Protein AF-V7CVN9-F1 (afdb_monomer_lite)

Structure (mmCIF, N/CA/C/O backbone):
data_AF-V7CVN9-F1
#
_entry.id   AF-V7CVN9-F1
#
loop_
_atom_site.group_PDB
_atom_site.id
_atom_site.type_symbol
_atom_site.label_atom_id
_atom_site.label_alt_id
_atom_site.label_comp_id
_atom_site.label_asym_id
_atom_site.label_entity_id
_atom_site.label_seq_id
_atom_site.pdbx_PDB_ins_code
_atom_site.Cartn_x
_atom_site.Cartn_y
_atom_site.Cartn_z
_atom_site.occupancy
_atom_site.B_iso_or_equiv
_atom_site.auth_seq_id
_atom_site.auth_comp_id
_atom_site.auth_asym_id
_atom_site.auth_atom_id
_atom_site.pdbx_PDB_model_num
ATOM 1 N N . MET A 1 1 ? 21.285 6.290 -15.065 1.00 70.69 1 MET A N 1
ATOM 2 C CA . MET A 1 1 ? 20.110 5.419 -15.294 1.00 70.69 1 MET A CA 1
ATOM 3 C C . MET A 1 1 ? 20.454 4.011 -15.797 1.00 70.69 1 MET A C 1
ATOM 5 O O . MET A 1 1 ? 19.855 3.049 -15.342 1.00 70.69 1 MET A O 1
ATOM 9 N N . TYR A 1 2 ? 21.451 3.846 -16.672 1.00 84.06 2 TYR A N 1
ATOM 10 C CA . TYR A 1 2 ? 21.743 2.582 -17.376 1.00 84.06 2 TYR A CA 1
ATOM 11 C C . TYR A 1 2 ? 22.048 1.335 -16.524 1.00 84.06 2 TYR A C 1
ATOM 13 O O . TYR A 1 2 ? 22.013 0.225 -17.045 1.00 84.06 2 TYR A O 1
ATOM 21 N N . ARG A 1 3 ? 22.354 1.473 -15.224 1.00 93.12 3 ARG A N 1
ATOM 22 C CA . ARG A 1 3 ? 22.574 0.311 -14.343 1.00 93.12 3 ARG A CA 1
ATOM 23 C C . ARG A 1 3 ? 21.305 -0.530 -14.192 1.00 93.12 3 ARG A C 1
ATOM 25 O O . ARG A 1 3 ? 21.409 -1.747 -14.225 1.00 93.12 3 ARG A O 1
ATOM 32 N N . THR A 1 4 ? 20.144 0.113 -14.065 1.00 91.50 4 THR A N 1
ATOM 33 C CA . THR A 1 4 ? 18.847 -0.566 -13.938 1.00 91.50 4 THR A CA 1
ATOM 34 C C . THR A 1 4 ? 18.527 -1.384 -15.181 1.00 91.50 4 THR A C 1
ATOM 36 O O . THR A 1 4 ? 18.141 -2.538 -15.053 1.00 91.50 4 THR A O 1
ATOM 39 N N . LEU A 1 5 ? 18.773 -0.817 -16.367 1.00 90.56 5 LEU A N 1
ATOM 40 C CA . LEU A 1 5 ? 18.570 -1.510 -17.641 1.00 90.56 5 LEU A CA 1
ATOM 41 C C . LEU A 1 5 ? 19.474 -2.753 -17.745 1.00 90.56 5 LEU A C 1
ATOM 43 O O . LEU A 1 5 ? 18.995 -3.866 -17.899 1.00 90.56 5 LEU A O 1
ATOM 47 N N . ARG A 1 6 ? 20.770 -2.611 -17.443 1.00 94.69 6 ARG A N 1
ATOM 48 C CA . ARG A 1 6 ? 21.683 -3.770 -17.405 1.00 94.69 6 ARG A CA 1
ATOM 49 C C . ARG A 1 6 ? 21.320 -4.825 -16.356 1.00 94.69 6 ARG A C 1
ATOM 51 O O . ARG A 1 6 ? 21.760 -5.969 -16.447 1.00 94.69 6 ARG A O 1
ATOM 58 N N . TRP A 1 7 ? 20.626 -4.443 -15.288 1.00 95.38 7 TRP A N 1
ATOM 59 C CA . TRP A 1 7 ? 20.172 -5.391 -14.273 1.00 95.38 7 TRP A CA 1
ATOM 60 C C . TRP A 1 7 ? 18.932 -6.148 -14.725 1.00 95.38 7 TRP A C 1
ATOM 62 O O . TRP A 1 7 ? 18.891 -7.355 -14.505 1.00 95.38 7 TRP A O 1
ATOM 72 N N . ILE A 1 8 ? 17.975 -5.491 -15.388 1.00 91.56 8 ILE A N 1
ATOM 73 C CA . ILE A 1 8 ? 16.803 -6.199 -15.908 1.00 91.56 8 ILE A CA 1
ATOM 74 C C . ILE A 1 8 ? 17.205 -7.218 -16.978 1.00 91.56 8 ILE A C 1
ATOM 76 O O . ILE A 1 8 ? 16.712 -8.339 -16.920 1.00 91.56 8 ILE A O 1
ATOM 80 N N . ASP A 1 9 ? 18.188 -6.912 -17.832 1.00 92.19 9 ASP A N 1
ATOM 81 C CA . ASP A 1 9 ? 18.759 -7.875 -18.788 1.00 92.19 9 ASP A CA 1
ATOM 82 C C . ASP A 1 9 ? 19.230 -9.156 -18.092 1.00 92.19 9 ASP A C 1
ATOM 84 O O . ASP A 1 9 ? 18.892 -10.278 -18.473 1.00 92.19 9 ASP A O 1
ATOM 88 N N . ARG A 1 10 ? 19.988 -8.986 -17.004 1.00 95.56 10 ARG A N 1
ATOM 89 C CA . ARG A 1 10 ? 20.506 -10.100 -16.204 1.00 95.56 10 ARG A CA 1
ATOM 90 C C . ARG A 1 10 ? 19.390 -10.861 -15.496 1.00 95.56 10 ARG A C 1
ATOM 92 O O . ARG A 1 10 ? 19.490 -12.077 -15.366 1.00 95.56 10 ARG A O 1
ATOM 99 N N . CYS A 1 11 ? 18.352 -10.170 -15.033 1.00 94.06 11 CYS A N 1
ATOM 100 C CA . CYS A 1 11 ? 17.189 -10.797 -14.412 1.00 94.06 11 CYS A CA 1
ATOM 101 C C . CYS A 1 11 ? 16.385 -11.620 -15.423 1.00 94.06 11 CYS A C 1
ATOM 103 O O . CYS A 1 11 ? 16.024 -12.747 -15.102 1.00 94.06 11 CYS A O 1
ATOM 105 N N . ILE A 1 12 ? 16.157 -11.102 -16.635 1.00 91.06 12 ILE A N 1
ATOM 106 C CA . ILE A 1 12 ? 15.474 -11.823 -17.718 1.00 91.06 12 ILE A CA 1
ATOM 107 C C . ILE A 1 12 ? 16.269 -13.077 -18.086 1.00 91.06 12 ILE A C 1
ATOM 109 O O . ILE A 1 12 ? 15.711 -14.168 -18.092 1.00 91.06 12 ILE A O 1
ATOM 113 N N . ALA A 1 13 ? 17.581 -12.949 -18.301 1.00 9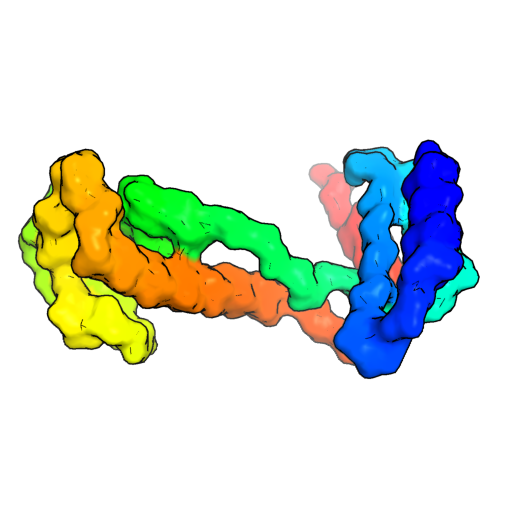4.00 13 ALA A N 1
ATOM 114 C CA . ALA A 1 13 ? 18.440 -14.087 -18.628 1.00 94.00 13 ALA A CA 1
ATOM 115 C C . ALA A 1 13 ? 18.492 -15.148 -17.509 1.00 94.00 13 ALA A C 1
ATOM 117 O O . ALA A 1 13 ? 18.630 -16.340 -17.780 1.00 94.00 13 ALA A O 1
ATOM 118 N N . ALA A 1 14 ? 18.390 -14.728 -16.244 1.00 96.06 14 ALA A N 1
ATOM 119 C CA . ALA A 1 14 ? 18.380 -15.631 -15.095 1.00 96.06 14 ALA A CA 1
ATOM 120 C C . ALA A 1 14 ? 17.001 -16.257 -14.812 1.00 96.06 14 ALA A C 1
ATOM 122 O O . ALA A 1 14 ? 16.927 -17.250 -14.083 1.00 96.06 14 ALA A O 1
ATOM 123 N N . HIS A 1 15 ? 15.915 -15.694 -15.348 1.00 93.44 15 HIS A N 1
ATOM 124 C CA . HIS A 1 15 ? 14.556 -16.153 -15.079 1.00 93.44 15 HIS A CA 1
ATOM 125 C C . HIS A 1 15 ? 14.221 -17.407 -15.892 1.00 93.44 15 HIS A C 1
ATOM 127 O O . HIS A 1 15 ? 14.032 -17.355 -17.102 1.00 93.44 15 HIS A O 1
ATOM 133 N N . LYS A 1 16 ? 14.131 -18.557 -15.214 1.00 94.31 16 LYS A N 1
ATOM 134 C CA . LYS A 1 16 ? 13.920 -19.871 -15.852 1.00 94.31 16 LYS A CA 1
ATOM 135 C C . LYS A 1 16 ? 12.473 -20.372 -15.819 1.00 94.31 16 LYS A C 1
ATOM 137 O O . LYS A 1 16 ? 12.210 -21.453 -16.333 1.00 94.31 16 LYS A O 1
ATOM 142 N N . ARG A 1 17 ? 11.545 -19.641 -15.187 1.00 92.06 17 ARG A N 1
ATOM 143 C CA . ARG A 1 17 ? 10.148 -20.085 -14.980 1.00 92.06 17 ARG A CA 1
ATOM 144 C C . ARG A 1 17 ? 9.118 -19.033 -15.414 1.00 92.06 17 ARG A C 1
ATOM 146 O O . ARG A 1 17 ? 8.328 -18.584 -14.584 1.00 92.06 17 ARG A O 1
ATOM 153 N N . PRO A 1 18 ? 9.118 -18.612 -16.690 1.00 83.62 18 PRO A N 1
ATOM 154 C CA . PRO A 1 18 ? 8.216 -17.565 -17.176 1.00 83.62 18 PRO A CA 1
ATOM 155 C C . PRO A 1 18 ? 6.734 -17.965 -17.155 1.00 83.62 18 PRO A C 1
ATOM 157 O O . PRO A 1 18 ? 5.881 -17.088 -17.147 1.00 83.62 18 PRO A O 1
ATOM 160 N N . HIS A 1 19 ? 6.420 -19.264 -17.122 1.00 86.44 19 HIS A N 1
ATOM 161 C CA . HIS A 1 19 ? 5.040 -19.756 -17.047 1.00 86.44 19 HIS A CA 1
ATOM 162 C C . HIS A 1 19 ? 4.483 -19.816 -15.616 1.00 86.44 19 HIS A C 1
ATOM 164 O O . HIS A 1 19 ? 3.268 -19.837 -15.449 1.00 86.44 19 HIS A O 1
ATOM 170 N N . ASP A 1 20 ? 5.353 -19.799 -14.598 1.00 91.50 20 ASP A N 1
ATOM 171 C CA . ASP A 1 20 ? 4.950 -19.890 -13.186 1.00 91.50 20 ASP A CA 1
ATOM 172 C C . ASP A 1 20 ? 5.112 -18.561 -12.432 1.00 91.50 20 ASP A C 1
ATOM 174 O O . ASP A 1 20 ? 4.497 -18.361 -11.385 1.00 91.50 20 ASP A O 1
ATOM 178 N N . GLN A 1 21 ? 6.001 -17.673 -12.897 1.00 85.25 21 GLN A N 1
ATOM 179 C CA . GLN A 1 21 ? 6.336 -16.429 -12.201 1.00 85.25 21 GLN A CA 1
ATOM 180 C C . GLN A 1 21 ? 6.475 -15.261 -13.180 1.00 85.25 21 GLN A C 1
ATOM 182 O O . GLN A 1 21 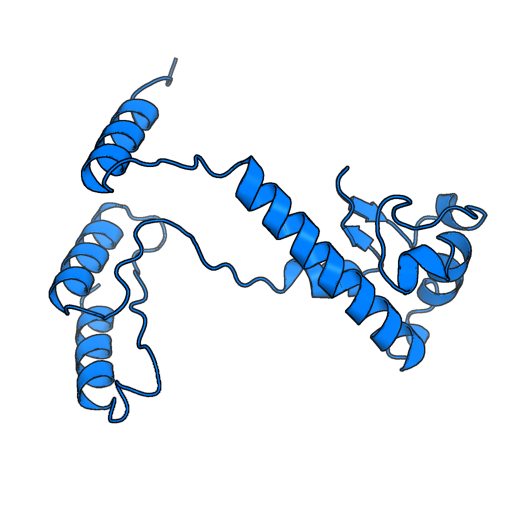? 7.230 -15.336 -14.154 1.00 85.25 21 GLN A O 1
ATOM 187 N N . ASN A 1 22 ? 5.824 -14.146 -12.851 1.00 83.88 22 ASN A N 1
ATOM 188 C CA . ASN A 1 22 ? 5.919 -12.902 -13.611 1.00 83.88 22 ASN A CA 1
ATOM 189 C C . ASN A 1 22 ? 7.124 -12.072 -13.154 1.00 83.88 22 ASN A C 1
ATOM 191 O O . ASN A 1 22 ? 7.473 -12.045 -11.970 1.00 83.88 22 ASN A O 1
ATOM 195 N N . LEU A 1 23 ? 7.753 -11.377 -14.103 1.00 83.25 23 LEU A N 1
ATOM 196 C CA . LEU A 1 23 ? 8.854 -10.453 -13.848 1.00 83.25 23 LEU A CA 1
ATOM 197 C C . LEU A 1 23 ? 8.388 -9.018 -14.106 1.00 83.25 23 LEU A C 1
ATOM 199 O O . LEU A 1 23 ? 7.933 -8.701 -15.204 1.00 83.25 23 LEU A O 1
ATOM 203 N N . PHE A 1 24 ? 8.552 -8.155 -13.105 1.00 84.44 24 PHE A N 1
ATOM 204 C CA . PHE A 1 24 ? 8.160 -6.748 -13.162 1.00 84.44 24 PHE A CA 1
ATOM 205 C C . PHE A 1 24 ? 9.386 -5.840 -13.273 1.00 84.44 24 PHE A C 1
ATOM 207 O O . PHE A 1 24 ? 10.358 -5.984 -12.528 1.00 84.44 24 PHE A O 1
ATOM 214 N N . GLY A 1 25 ? 9.328 -4.878 -14.194 1.00 85.50 25 GLY A N 1
ATOM 215 C CA . GLY A 1 25 ? 10.343 -3.837 -14.334 1.00 85.50 25 GLY A CA 1
ATOM 216 C C . GLY A 1 25 ? 10.110 -2.702 -13.337 1.00 85.50 25 GLY A C 1
ATOM 217 O O . GLY A 1 25 ? 8.981 -2.260 -13.148 1.00 85.50 25 GLY A O 1
ATOM 218 N N . ILE A 1 26 ? 11.178 -2.191 -12.720 1.00 88.00 26 ILE A N 1
ATOM 219 C CA . ILE A 1 26 ? 11.090 -1.076 -11.765 1.00 88.00 26 ILE A CA 1
ATOM 220 C C . ILE A 1 26 ? 11.653 0.186 -12.413 1.00 88.00 26 ILE A C 1
ATOM 222 O O . ILE A 1 26 ? 12.870 0.333 -12.555 1.00 88.00 26 ILE A O 1
ATOM 226 N N . VAL A 1 27 ? 10.767 1.117 -12.772 1.00 88.75 27 VAL A N 1
ATOM 227 C CA . VAL A 1 27 ? 11.157 2.427 -13.308 1.00 88.75 27 VAL A CA 1
ATOM 228 C C . VAL A 1 27 ? 11.882 3.231 -12.226 1.00 88.75 27 VAL A C 1
ATOM 230 O O . VAL A 1 27 ? 11.353 3.478 -11.144 1.00 88.75 27 VAL A O 1
ATOM 233 N N . GLN A 1 28 ? 13.106 3.657 -12.530 1.00 90.88 28 GLN A N 1
ATOM 234 C CA . GLN A 1 28 ? 13.939 4.513 -11.685 1.00 90.88 28 GLN A CA 1
ATOM 235 C C . GLN A 1 28 ? 13.919 5.962 -12.196 1.00 90.88 28 GLN A C 1
ATOM 237 O O . GLN A 1 28 ? 13.343 6.250 -13.241 1.00 90.88 28 GLN A O 1
ATOM 242 N N . GLY A 1 29 ? 14.553 6.887 -11.467 1.00 89.19 29 GLY A N 1
ATOM 243 C CA . GLY A 1 29 ? 14.634 8.311 -11.847 1.00 89.19 29 GLY A CA 1
ATOM 244 C C . GLY A 1 29 ? 14.252 9.288 -10.746 1.00 89.19 29 GLY A C 1
ATOM 245 O O . GLY A 1 29 ? 14.449 10.485 -10.903 1.00 89.19 29 GLY A O 1
ATOM 246 N N . GLY A 1 30 ? 13.761 8.794 -9.605 1.00 89.88 30 GLY A N 1
ATOM 247 C CA . GLY A 1 30 ? 13.430 9.649 -8.466 1.00 89.88 30 GLY A CA 1
ATOM 248 C C . GLY A 1 30 ? 12.380 10.692 -8.847 1.00 89.88 30 GLY A C 1
ATOM 249 O O . GLY A 1 30 ? 11.289 10.321 -9.285 1.00 89.88 30 GLY A O 1
ATOM 250 N N . LEU A 1 31 ? 12.719 11.970 -8.677 1.00 87.88 31 LEU A N 1
ATOM 251 C CA . LEU A 1 31 ? 11.875 13.117 -9.030 1.00 87.88 31 LEU A CA 1
ATOM 252 C C . LEU A 1 31 ? 12.237 13.747 -10.386 1.00 87.88 31 LEU A C 1
ATOM 254 O O . LEU A 1 31 ? 11.576 14.691 -10.801 1.00 87.88 31 LEU A O 1
ATOM 258 N N . ASP A 1 32 ? 13.264 13.245 -11.076 1.00 88.50 32 ASP A N 1
ATOM 259 C CA . ASP A 1 32 ? 13.706 13.786 -12.362 1.00 88.50 32 ASP A CA 1
ATOM 260 C C . ASP A 1 32 ? 12.883 13.167 -13.513 1.00 88.50 32 ASP A C 1
ATOM 262 O O . ASP A 1 32 ? 12.961 11.951 -13.751 1.00 88.50 32 ASP A O 1
ATOM 266 N N . PRO A 1 33 ? 12.084 13.973 -14.239 1.00 84.25 33 PRO A N 1
ATOM 267 C CA . PRO A 1 33 ? 11.204 13.471 -15.289 1.00 84.25 33 PRO A CA 1
ATOM 268 C C . PRO A 1 33 ? 11.964 12.961 -16.519 1.00 84.25 33 PRO A C 1
ATOM 270 O O . PRO A 1 33 ? 11.517 11.998 -17.142 1.00 84.25 33 PRO A O 1
ATOM 273 N N . ILE A 1 34 ? 13.119 13.545 -16.853 1.00 90.06 34 ILE A N 1
ATOM 274 C CA . ILE A 1 34 ? 13.934 13.130 -18.005 1.00 90.06 34 ILE A CA 1
ATOM 275 C C . ILE A 1 34 ? 14.524 11.753 -17.721 1.00 90.06 34 ILE A C 1
ATOM 277 O O . ILE A 1 34 ? 14.450 10.836 -18.541 1.00 90.06 34 ILE A O 1
ATOM 281 N N . LEU A 1 35 ? 15.068 11.578 -16.517 1.00 88.56 35 LEU A N 1
ATOM 282 C CA . LEU A 1 35 ? 15.617 10.299 -16.088 1.00 88.56 35 LEU A CA 1
ATOM 283 C C . LEU A 1 35 ? 14.545 9.204 -16.017 1.00 88.56 35 LEU A C 1
ATOM 285 O O . LEU A 1 35 ? 14.826 8.067 -16.411 1.00 88.56 35 LEU A O 1
ATOM 289 N N . ARG A 1 36 ? 13.326 9.530 -15.566 1.00 85.81 36 ARG A N 1
ATOM 290 C CA . ARG A 1 36 ? 12.193 8.593 -15.593 1.00 85.81 36 ARG A CA 1
ATOM 291 C C . ARG A 1 36 ? 11.796 8.193 -17.007 1.00 85.81 36 ARG A C 1
ATOM 293 O O . ARG A 1 36 ? 11.595 7.005 -17.236 1.00 85.81 36 ARG A O 1
ATOM 300 N N . ASP A 1 37 ? 11.717 9.141 -17.939 1.00 86.19 37 ASP A N 1
ATOM 301 C CA . ASP A 1 37 ? 11.362 8.869 -19.337 1.00 86.19 37 ASP A CA 1
ATOM 302 C C . ASP A 1 37 ? 12.385 7.936 -20.006 1.00 86.19 37 ASP A C 1
ATOM 304 O O . ASP A 1 37 ? 12.008 6.932 -20.608 1.00 86.19 37 ASP A O 1
ATOM 308 N N . ILE A 1 38 ? 13.684 8.184 -19.795 1.00 88.75 38 ILE A N 1
ATOM 309 C CA . ILE A 1 38 ? 14.763 7.306 -20.280 1.00 88.75 38 ILE A CA 1
ATOM 310 C C . ILE A 1 38 ? 14.619 5.890 -19.704 1.00 88.75 38 ILE A C 1
ATOM 312 O O . ILE A 1 38 ? 14.738 4.904 -20.431 1.00 88.75 38 ILE A O 1
ATOM 316 N N . CYS A 1 39 ? 14.362 5.767 -18.397 1.00 88.81 39 CYS A N 1
ATOM 317 C CA . CYS A 1 39 ? 14.213 4.461 -17.756 1.00 88.81 39 CYS A CA 1
ATOM 318 C C . CYS A 1 39 ? 12.962 3.714 -18.228 1.00 88.81 39 CYS A C 1
ATOM 320 O O . CYS A 1 39 ? 13.021 2.507 -18.448 1.00 88.81 39 CYS A O 1
ATOM 322 N N . ALA A 1 40 ? 11.837 4.419 -18.353 1.00 86.56 40 ALA A N 1
ATOM 323 C CA . ALA A 1 40 ? 10.569 3.846 -18.776 1.00 86.56 40 ALA A CA 1
ATOM 324 C C . ALA A 1 40 ? 10.648 3.346 -20.222 1.00 86.56 40 ALA A C 1
ATOM 326 O O . ALA A 1 40 ? 10.309 2.194 -20.473 1.00 86.56 40 ALA A O 1
ATOM 327 N N . LYS A 1 41 ? 11.171 4.163 -21.146 1.00 85.56 41 LYS A N 1
ATOM 328 C CA . LYS A 1 41 ? 11.392 3.765 -22.546 1.00 85.56 41 LYS A CA 1
ATOM 329 C C . LYS A 1 41 ? 12.294 2.541 -22.644 1.00 85.56 41 LYS A C 1
ATOM 331 O O . LYS A 1 41 ? 11.897 1.556 -23.256 1.00 85.56 41 LYS A O 1
ATOM 336 N N . GLY A 1 42 ? 13.431 2.560 -21.943 1.00 87.50 42 GLY A N 1
ATOM 337 C CA . GLY A 1 42 ? 14.337 1.416 -21.906 1.00 87.50 42 GLY A CA 1
ATOM 338 C C . GLY A 1 42 ? 13.649 0.144 -21.405 1.00 87.50 42 GLY A C 1
ATOM 339 O O . GLY A 1 42 ? 13.765 -0.894 -22.035 1.00 87.50 42 GLY A O 1
ATOM 340 N N . LEU A 1 43 ? 12.867 0.202 -20.322 1.00 84.88 43 LEU A N 1
ATOM 341 C CA . LEU A 1 43 ? 12.148 -0.975 -19.810 1.00 84.88 43 LEU A CA 1
ATOM 342 C C . LEU A 1 43 ? 11.047 -1.476 -20.757 1.00 84.88 43 LEU A C 1
ATOM 344 O O . LEU A 1 43 ? 10.838 -2.684 -20.856 1.00 84.88 43 LEU A O 1
ATOM 348 N N . VAL A 1 44 ? 10.359 -0.578 -21.470 1.00 82.44 44 VAL A N 1
ATOM 349 C CA . VAL A 1 44 ? 9.319 -0.951 -22.443 1.00 82.44 44 VAL A CA 1
ATOM 350 C C . VAL A 1 44 ? 9.898 -1.802 -23.575 1.00 82.44 44 VAL A C 1
ATOM 352 O O . VAL A 1 44 ? 9.243 -2.756 -23.998 1.00 82.44 44 VAL A O 1
ATOM 355 N N . GLU A 1 45 ? 11.128 -1.527 -24.011 1.00 83.56 45 GLU A N 1
ATOM 356 C CA . GLU A 1 45 ? 11.820 -2.291 -25.062 1.00 83.56 45 GLU A CA 1
ATOM 357 C C . GLU A 1 45 ? 12.052 -3.770 -24.688 1.00 83.56 45 GLU A C 1
ATOM 359 O O . GLU A 1 45 ? 12.170 -4.610 -25.574 1.00 83.56 45 GLU A O 1
ATOM 364 N N . HIS A 1 46 ? 12.028 -4.128 -23.396 1.00 79.31 46 HIS A N 1
ATOM 365 C CA . HIS A 1 46 ? 12.318 -5.489 -22.916 1.00 79.31 46 HIS A CA 1
ATOM 366 C C . HIS A 1 46 ? 11.095 -6.432 -22.928 1.00 79.31 46 HIS A C 1
ATOM 368 O O . HIS A 1 46 ? 11.183 -7.544 -22.412 1.00 79.31 46 HIS A O 1
ATOM 374 N N . ASN A 1 47 ? 9.955 -6.008 -23.499 1.00 68.38 47 ASN A N 1
ATOM 375 C CA . ASN A 1 47 ? 8.745 -6.828 -23.711 1.00 68.38 47 ASN A CA 1
ATOM 376 C C . ASN A 1 47 ? 8.302 -7.664 -22.484 1.00 68.38 47 ASN A C 1
ATOM 378 O O . ASN A 1 47 ? 7.900 -8.819 -22.622 1.00 68.38 47 ASN A O 1
ATOM 382 N N . LEU A 1 48 ? 8.367 -7.092 -21.277 1.00 67.50 48 LEU A N 1
ATOM 383 C CA . LEU A 1 48 ? 7.910 -7.780 -20.066 1.00 67.50 48 LEU A CA 1
ATOM 384 C C . LEU A 1 48 ? 6.395 -8.104 -20.141 1.00 67.50 48 LEU A C 1
ATOM 386 O O . LEU A 1 48 ? 5.650 -7.307 -20.721 1.00 67.50 48 LEU A O 1
ATOM 390 N N . PRO A 1 49 ? 5.935 -9.236 -19.557 1.00 55.06 49 PRO A N 1
ATOM 391 C CA . PRO A 1 49 ? 4.563 -9.745 -19.712 1.00 55.06 49 PRO A CA 1
ATOM 392 C C . PRO A 1 49 ? 3.471 -8.766 -19.265 1.00 55.06 49 PRO A C 1
ATOM 394 O O . PRO A 1 49 ? 2.377 -8.758 -19.823 1.00 55.06 49 PRO A O 1
ATOM 397 N N . GLU A 1 50 ? 3.771 -7.928 -18.273 1.00 52.38 50 GLU A N 1
ATOM 398 C CA . GLU A 1 50 ? 2.842 -6.944 -17.729 1.00 52.38 50 GLU A CA 1
ATOM 399 C C . GLU A 1 50 ? 3.341 -5.533 -18.048 1.00 52.38 50 GLU A C 1
ATOM 401 O O . GLU A 1 50 ? 4.288 -5.017 -17.452 1.00 52.38 50 GLU A O 1
ATOM 406 N N . ARG A 1 51 ? 2.693 -4.901 -19.031 1.00 51.09 51 ARG A N 1
ATOM 407 C CA . ARG A 1 51 ? 2.851 -3.480 -19.356 1.00 51.09 51 ARG A CA 1
ATOM 408 C C . ARG A 1 51 ? 1.710 -2.694 -18.716 1.00 51.09 51 ARG A C 1
ATOM 410 O O . ARG A 1 51 ? 0.795 -2.256 -19.407 1.00 51.09 51 ARG A O 1
ATOM 417 N N . ALA A 1 52 ? 1.750 -2.526 -17.400 1.00 42.47 52 ALA A N 1
ATOM 418 C CA . ALA A 1 52 ? 0.844 -1.610 -16.719 1.00 42.47 52 ALA A CA 1
ATOM 419 C C . ALA A 1 52 ? 1.428 -0.190 -16.779 1.00 42.47 52 ALA A C 1
ATOM 421 O O . ALA A 1 52 ? 2.500 0.087 -16.239 1.00 42.47 52 ALA A O 1
ATOM 422 N N . LEU A 1 53 ? 0.745 0.718 -17.476 1.00 46.97 53 LEU A N 1
ATOM 423 C CA . LEU A 1 53 ? 0.928 2.150 -17.266 1.00 46.97 53 LEU A CA 1
ATOM 424 C C . LEU A 1 53 ? -0.192 2.613 -16.328 1.00 46.97 53 LEU A C 1
ATOM 426 O O . LEU A 1 53 ? -1.365 2.366 -16.593 1.00 46.97 53 LEU A O 1
ATOM 430 N N . GLY A 1 54 ? 0.187 3.268 -15.232 1.00 55.16 54 GLY A N 1
ATOM 431 C CA . GLY A 1 54 ? -0.696 3.518 -14.089 1.00 55.16 54 GLY A CA 1
ATOM 432 C C . GLY A 1 54 ? -0.279 2.677 -12.880 1.00 55.16 54 GLY A C 1
ATOM 433 O O . GLY A 1 54 ? 0.400 1.667 -13.028 1.00 55.16 54 GLY A O 1
ATOM 434 N N . ALA A 1 55 ? -0.623 3.130 -11.675 1.00 59.03 55 ALA A N 1
ATOM 435 C CA . ALA A 1 55 ? -0.438 2.335 -10.466 1.00 59.03 55 ALA A CA 1
ATOM 436 C C . ALA A 1 55 ? -1.714 1.516 -10.230 1.00 59.03 55 ALA A C 1
ATOM 438 O O . ALA A 1 55 ? -2.764 2.063 -9.906 1.00 59.03 55 ALA A O 1
ATOM 439 N N . ASP A 1 56 ? -1.634 0.213 -10.443 1.00 66.12 56 ASP A N 1
ATOM 440 C CA . ASP A 1 56 ? -2.706 -0.769 -10.259 1.00 66.12 56 ASP A CA 1
ATOM 441 C C . ASP A 1 56 ? -2.488 -1.610 -8.991 1.00 66.12 56 ASP A C 1
ATOM 443 O O . ASP A 1 56 ? -3.436 -1.986 -8.290 1.00 66.12 56 ASP A O 1
ATOM 447 N N . MET A 1 57 ? -1.221 -1.834 -8.654 1.00 69.50 57 MET A N 1
ATOM 448 C CA . MET A 1 57 ? -0.759 -2.501 -7.448 1.00 69.50 57 MET A CA 1
ATOM 449 C C . MET A 1 57 ? -0.118 -1.506 -6.478 1.00 69.50 57 MET A C 1
ATOM 451 O O . MET A 1 57 ? 0.638 -0.616 -6.863 1.00 69.50 57 MET A O 1
ATOM 455 N N . TYR A 1 58 ? -0.404 -1.684 -5.187 1.00 74.75 58 TYR A N 1
ATOM 456 C CA . TYR A 1 58 ? 0.125 -0.843 -4.116 1.00 74.75 58 TYR A CA 1
ATOM 457 C C . TYR A 1 58 ? 0.558 -1.709 -2.944 1.00 74.75 58 TYR A C 1
ATOM 459 O O . TYR A 1 58 ? -0.226 -2.514 -2.445 1.00 74.75 58 TYR A O 1
ATOM 467 N N . ASP A 1 59 ? 1.759 -1.490 -2.431 1.00 80.00 59 ASP A N 1
ATOM 468 C CA . ASP A 1 59 ? 2.216 -2.057 -1.174 1.00 80.00 59 ASP A CA 1
ATOM 469 C C . ASP A 1 59 ? 2.513 -0.935 -0.175 1.00 80.00 59 ASP A C 1
ATOM 471 O O . ASP A 1 59 ? 3.095 0.101 -0.488 1.00 80.00 59 ASP A O 1
ATOM 475 N N . CYS A 1 60 ? 2.044 -1.093 1.062 1.00 79.69 60 CYS A N 1
ATOM 476 C CA . CYS A 1 60 ? 2.386 -0.153 2.116 1.00 79.69 60 CYS A CA 1
ATOM 477 C C . CYS A 1 60 ? 2.240 -0.797 3.489 1.00 79.69 60 CYS A C 1
ATOM 479 O O . CYS A 1 60 ? 1.228 -1.425 3.802 1.00 79.69 60 CYS A O 1
ATOM 481 N N . VAL A 1 61 ? 3.216 -0.550 4.362 1.00 83.88 61 VAL A N 1
ATOM 482 C CA . VAL A 1 61 ? 3.133 -0.911 5.786 1.00 83.88 61 VAL A CA 1
ATOM 483 C C . VAL A 1 61 ? 2.281 0.074 6.592 1.00 83.88 61 VAL A C 1
ATOM 485 O O . VAL A 1 61 ? 2.127 -0.093 7.799 1.00 83.88 61 VAL A O 1
ATOM 488 N N . TYR A 1 62 ? 1.735 1.124 5.971 1.00 83.81 62 TYR A N 1
ATOM 489 C CA . TYR A 1 62 ? 0.988 2.166 6.675 1.00 83.81 62 TYR A CA 1
ATOM 490 C C . TYR A 1 62 ? -0.183 1.604 7.499 1.00 83.81 62 TYR A C 1
ATOM 492 O O . TYR A 1 62 ? -0.212 1.872 8.701 1.00 83.81 62 TYR A O 1
ATOM 500 N N . PRO A 1 63 ? -1.073 0.748 6.961 1.00 80.69 63 PRO A N 1
ATOM 501 C CA . PRO A 1 63 ? -2.168 0.184 7.749 1.00 80.69 63 PRO A CA 1
ATOM 502 C C . PRO A 1 63 ? -1.702 -0.643 8.963 1.00 80.69 63 PRO A C 1
ATOM 504 O O . PRO A 1 63 ? -2.244 -0.493 10.062 1.00 80.69 63 PRO A O 1
ATOM 507 N N . THR A 1 64 ? -0.661 -1.474 8.815 1.00 80.62 64 THR A N 1
ATOM 508 C CA . THR A 1 64 ? -0.118 -2.274 9.933 1.00 80.62 64 THR A CA 1
ATOM 509 C C . THR A 1 64 ? 0.552 -1.404 10.985 1.00 80.62 64 THR A C 1
ATOM 511 O O . THR A 1 64 ? 0.333 -1.591 12.185 1.00 80.62 64 THR A O 1
ATOM 514 N N . ARG A 1 65 ? 1.366 -0.442 10.547 1.00 83.38 65 ARG A N 1
ATOM 515 C CA . ARG A 1 65 ? 2.097 0.477 11.416 1.00 83.38 65 ARG A CA 1
ATOM 516 C C . ARG A 1 65 ? 1.132 1.347 12.213 1.00 83.38 65 ARG A C 1
ATOM 518 O O . ARG A 1 65 ? 1.234 1.397 13.434 1.00 83.38 65 ARG A O 1
ATOM 525 N N . THR A 1 66 ? 0.169 1.975 11.548 1.00 84.00 66 THR A N 1
ATOM 526 C CA . THR A 1 66 ? -0.834 2.850 12.171 1.00 84.00 66 THR A CA 1
ATOM 527 C C . THR A 1 66 ? -1.659 2.096 13.218 1.00 84.00 66 THR A C 1
ATOM 529 O O . THR A 1 66 ? -1.811 2.568 14.348 1.00 84.00 66 THR A O 1
ATOM 532 N N . THR A 1 67 ? -2.050 0.853 12.917 1.00 83.31 67 THR A N 1
ATOM 533 C CA . THR A 1 67 ? -2.754 -0.016 13.871 1.00 83.31 67 THR A CA 1
ATOM 534 C C . THR A 1 67 ? -1.899 -0.337 15.107 1.00 83.31 67 THR A C 1
ATOM 536 O O . THR A 1 67 ? -2.405 -0.297 16.228 1.00 83.31 67 THR A O 1
ATOM 539 N N . ARG A 1 68 ? -0.583 -0.575 14.956 1.00 82.12 68 ARG A N 1
ATOM 540 C CA . ARG A 1 68 ? 0.354 -0.780 16.091 1.00 82.12 68 ARG A CA 1
ATOM 541 C C . ARG A 1 68 ? 0.448 0.417 17.022 1.00 82.12 68 ARG A C 1
ATOM 543 O O . ARG A 1 68 ? 0.602 0.246 18.231 1.00 82.12 68 ARG A O 1
ATOM 550 N N . PHE A 1 69 ? 0.305 1.621 16.485 1.00 84.38 69 PHE A N 1
ATOM 551 C CA . PHE A 1 69 ? 0.282 2.830 17.299 1.00 84.38 69 PHE A CA 1
ATOM 552 C C . PHE A 1 69 ? -1.078 3.099 17.955 1.00 84.38 69 PHE A C 1
ATOM 554 O O . PHE A 1 69 ? -1.166 3.996 18.791 1.00 84.38 69 PHE A O 1
ATOM 561 N N . GLY A 1 70 ? -2.090 2.263 17.704 1.00 85.69 70 GLY A N 1
ATOM 562 C CA . GLY A 1 70 ? -3.425 2.391 18.286 1.00 85.69 70 GLY A CA 1
ATOM 563 C C . GLY A 1 70 ? -4.308 3.362 17.518 1.00 85.69 70 GLY A C 1
ATOM 564 O O . GLY A 1 70 ? -5.042 4.141 18.117 1.00 85.69 70 GLY A O 1
ATOM 565 N N . THR A 1 71 ? -4.189 3.362 16.194 1.00 87.88 71 THR A N 1
ATOM 566 C CA . THR A 1 71 ? -5.042 4.142 15.297 1.00 87.88 71 THR A CA 1
ATOM 567 C C . THR A 1 71 ? -5.680 3.204 14.279 1.00 87.88 71 THR A C 1
ATOM 569 O O . THR A 1 71 ? -4.981 2.408 13.655 1.00 87.88 71 THR A O 1
ATOM 572 N N . ALA A 1 72 ? -6.999 3.280 14.128 1.00 87.88 72 ALA A N 1
ATOM 573 C CA . ALA A 1 72 ? -7.738 2.555 13.103 1.00 87.88 72 ALA A CA 1
ATOM 574 C C . ALA A 1 72 ? -7.979 3.452 11.884 1.00 87.88 72 ALA A C 1
ATOM 576 O O . ALA A 1 72 ? -8.156 4.662 12.021 1.00 87.88 72 ALA A O 1
ATOM 577 N N . LEU A 1 73 ? -7.980 2.841 10.701 1.00 86.38 73 LEU A N 1
ATOM 578 C CA . LEU A 1 73 ? -8.405 3.489 9.464 1.00 86.38 73 LEU A CA 1
ATOM 579 C C . LEU A 1 73 ? -9.901 3.231 9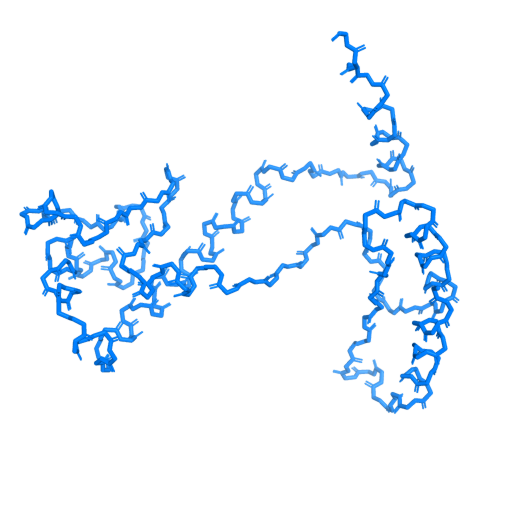.291 1.00 86.38 73 LEU A C 1
ATOM 581 O O . LEU A 1 73 ? -10.318 2.071 9.294 1.00 86.38 73 LEU A O 1
ATOM 585 N N . ILE A 1 74 ? -10.672 4.302 9.166 1.00 84.50 74 ILE A N 1
ATOM 586 C CA . ILE A 1 74 ? -12.119 4.289 8.925 1.00 84.50 74 ILE A CA 1
ATOM 587 C C . ILE A 1 74 ? -12.411 5.079 7.641 1.00 84.50 74 ILE A C 1
ATOM 589 O O . ILE A 1 74 ? -11.550 5.854 7.213 1.00 84.50 74 ILE A O 1
ATOM 593 N N . PRO A 1 75 ? -13.570 4.894 6.990 1.00 79.00 75 PRO A N 1
ATOM 594 C CA . PRO A 1 75 ? -13.913 5.645 5.780 1.00 79.00 75 PRO A CA 1
ATOM 595 C C . PRO A 1 75 ? -13.800 7.168 5.950 1.00 79.00 75 PRO A C 1
ATOM 597 O O . PRO A 1 75 ? -13.347 7.850 5.037 1.00 79.00 75 PRO A O 1
ATOM 600 N N . GLU A 1 76 ? -14.117 7.688 7.137 1.00 80.12 76 GLU A N 1
ATOM 601 C CA . GLU A 1 76 ? -14.076 9.116 7.478 1.00 80.12 76 GLU A CA 1
ATOM 602 C C . GLU A 1 76 ? -12.654 9.633 7.780 1.00 80.12 76 GLU A C 1
ATOM 604 O O . GLU A 1 76 ? -12.460 10.824 8.017 1.00 80.12 76 GLU A O 1
ATOM 609 N N . GLY A 1 77 ? -11.644 8.754 7.801 1.00 84.19 77 GLY A N 1
ATOM 610 C CA . GLY A 1 77 ? -10.248 9.103 8.051 1.00 84.19 77 GLY A CA 1
ATOM 611 C C . GLY A 1 77 ? -9.575 8.211 9.095 1.00 84.19 77 GLY A C 1
ATOM 612 O O . GLY A 1 77 ? -9.456 6.995 8.934 1.00 84.19 77 GLY A O 1
ATOM 613 N N . VAL A 1 78 ? -9.052 8.821 10.162 1.00 88.31 78 VAL A N 1
ATOM 614 C CA . VAL A 1 78 ? -8.257 8.122 11.184 1.00 88.31 78 VAL A CA 1
ATOM 615 C C . VAL A 1 78 ? -8.897 8.221 12.565 1.00 88.31 78 VAL A C 1
ATOM 617 O O . VAL A 1 78 ? -9.142 9.311 13.077 1.00 88.31 78 VAL A O 1
ATOM 620 N N . LEU A 1 79 ? -9.105 7.075 13.213 1.00 89.81 79 LEU A N 1
ATOM 621 C CA . LEU A 1 79 ? -9.656 6.986 14.563 1.00 89.81 79 LEU A CA 1
ATOM 622 C C . LEU A 1 79 ? -8.557 6.641 15.570 1.00 89.81 79 LEU A C 1
ATOM 624 O O . LEU A 1 79 ? -7.989 5.547 15.546 1.00 89.81 79 LEU A O 1
ATOM 628 N N . LYS A 1 80 ? -8.260 7.565 16.487 1.00 91.88 80 LYS A N 1
ATOM 629 C CA . LYS A 1 80 ? -7.241 7.383 17.533 1.00 91.88 80 LYS A CA 1
ATOM 630 C C . LYS A 1 80 ? -7.816 6.597 18.716 1.00 91.88 80 LYS A C 1
ATOM 632 O O . LYS A 1 80 ? -8.340 7.176 19.662 1.00 91.88 80 LYS A O 1
ATOM 637 N N . LEU A 1 81 ? -7.651 5.278 18.696 1.00 89.38 81 LEU A N 1
ATOM 638 C CA . LEU A 1 81 ? -8.214 4.357 19.692 1.00 89.38 81 LEU A CA 1
ATOM 639 C C . LEU A 1 81 ? -7.618 4.511 21.097 1.00 89.38 81 LEU A C 1
ATOM 641 O O . LEU A 1 81 ? -8.241 4.094 22.059 1.00 89.38 81 LEU A O 1
ATOM 645 N N . LYS A 1 82 ? -6.430 5.109 21.238 1.00 87.50 82 LYS A N 1
ATOM 646 C CA . LYS A 1 82 ? -5.816 5.389 22.553 1.00 87.50 82 LYS A CA 1
ATOM 647 C C . LYS A 1 82 ? -6.339 6.656 23.229 1.00 87.50 82 LYS A C 1
ATOM 649 O O . LYS A 1 82 ? -5.960 6.939 24.361 1.00 87.50 82 LYS A O 1
ATOM 654 N N . HIS A 1 83 ? -7.139 7.460 22.534 1.00 90.75 83 HIS A N 1
ATOM 655 C CA . HIS A 1 83 ? -7.606 8.726 23.079 1.00 90.75 83 HIS A CA 1
ATOM 656 C C . HIS A 1 83 ? -8.573 8.492 24.247 1.00 90.75 83 HIS A C 1
ATOM 658 O O . HIS A 1 83 ? -9.414 7.599 24.172 1.00 90.75 83 HIS A O 1
ATOM 664 N N . LYS A 1 84 ? -8.504 9.319 25.300 1.00 90.00 84 LYS A N 1
ATOM 665 C CA . LYS A 1 84 ? -9.377 9.184 26.484 1.00 90.00 84 LYS A CA 1
ATOM 666 C C . LYS A 1 84 ? -10.866 9.251 26.144 1.00 90.00 84 LYS A C 1
ATOM 668 O O . LYS A 1 84 ? -11.656 8.570 26.774 1.00 90.00 84 LYS A O 1
ATOM 673 N N . ALA A 1 85 ? -11.227 10.003 25.103 1.00 90.19 85 ALA A N 1
ATOM 674 C CA . ALA A 1 85 ? -12.603 10.077 24.601 1.00 90.19 85 ALA A CA 1
ATOM 675 C C . ALA A 1 85 ? -13.186 8.711 24.188 1.00 90.19 85 ALA A C 1
ATOM 677 O O . ALA A 1 85 ? -14.396 8.574 24.098 1.00 90.19 85 ALA A O 1
ATOM 678 N N . MET A 1 86 ? -12.337 7.712 23.921 1.00 92.50 86 MET A N 1
ATOM 679 C CA . MET A 1 86 ? -12.767 6.363 23.555 1.00 92.50 86 MET A CA 1
ATOM 680 C C . MET A 1 86 ? -12.988 5.457 24.771 1.00 92.50 86 MET A C 1
ATOM 682 O O . MET A 1 86 ? -13.474 4.353 24.576 1.00 92.50 86 MET A O 1
ATOM 686 N N . ALA A 1 87 ? -12.619 5.873 25.990 1.00 91.00 87 ALA A N 1
ATOM 687 C CA . ALA A 1 87 ? -12.627 5.016 27.181 1.00 91.00 87 ALA A CA 1
ATOM 688 C C . ALA A 1 87 ? -14.025 4.486 27.537 1.00 91.00 87 ALA A C 1
ATOM 690 O O . ALA A 1 87 ? -14.142 3.328 27.926 1.00 91.00 87 ALA A O 1
ATOM 691 N N . ASP A 1 88 ? -15.058 5.301 27.317 1.00 93.12 88 ASP A N 1
ATOM 692 C CA . ASP A 1 88 ? -16.459 4.967 27.603 1.00 93.12 88 ASP A CA 1
ATOM 693 C C . ASP A 1 88 ? -17.289 4.756 26.320 1.00 93.12 88 ASP A C 1
ATOM 695 O O . ASP A 1 88 ? -18.504 4.572 26.372 1.00 93.12 88 ASP A O 1
ATOM 699 N N . ASP A 1 89 ? -16.646 4.770 25.145 1.00 93.38 89 ASP A N 1
ATOM 700 C CA . ASP A 1 89 ? -17.330 4.631 23.859 1.00 93.38 89 ASP A CA 1
ATOM 701 C C . ASP A 1 89 ? -17.663 3.157 23.561 1.00 93.38 89 ASP A C 1
ATOM 703 O O . ASP A 1 89 ? -16.800 2.341 23.208 1.00 93.38 89 ASP A O 1
ATOM 707 N N . THR A 1 90 ? -18.942 2.805 23.695 1.00 94.50 90 THR A N 1
ATOM 708 C CA . THR A 1 90 ? -19.462 1.455 23.440 1.00 94.50 90 THR A CA 1
ATOM 709 C C . THR A 1 90 ? -19.729 1.170 21.961 1.00 94.50 90 THR A C 1
ATOM 711 O O . THR A 1 90 ? -20.063 0.037 21.616 1.00 94.50 90 THR A O 1
ATOM 714 N N . HIS A 1 91 ? -19.532 2.139 21.064 1.00 93.38 91 HIS A N 1
ATOM 715 C CA . HIS A 1 91 ? -19.705 1.922 19.632 1.00 93.38 91 HIS A CA 1
ATOM 716 C C . HIS A 1 91 ? -18.573 1.054 19.056 1.00 93.38 91 HIS A C 1
ATOM 718 O O . HIS A 1 91 ? -17.446 1.044 19.575 1.00 93.38 91 HIS A O 1
ATOM 724 N N . PRO A 1 92 ? -18.831 0.319 17.960 1.00 92.50 92 PRO A N 1
ATOM 725 C CA . PRO A 1 92 ? -17.777 -0.352 17.206 1.00 92.50 92 PRO A CA 1
ATOM 726 C C . PRO A 1 92 ? -16.854 0.669 16.527 1.00 92.50 92 PRO A C 1
ATOM 728 O O . PRO A 1 92 ? -17.187 1.846 16.402 1.00 92.50 92 PRO A O 1
ATOM 731 N N . ILE A 1 93 ? -15.684 0.232 16.043 1.00 90.00 93 ILE A N 1
ATOM 732 C CA . ILE A 1 93 ? -14.772 1.103 15.270 1.00 90.00 93 ILE A CA 1
ATOM 733 C C . ILE A 1 93 ? -15.520 1.743 14.092 1.00 90.00 93 ILE A C 1
ATOM 735 O O . ILE A 1 93 ? -15.528 2.965 13.967 1.00 90.00 93 ILE A O 1
ATOM 739 N N . ASP A 1 94 ? -16.177 0.904 13.294 1.00 88.69 94 ASP A N 1
ATOM 740 C CA . ASP A 1 94 ? -16.989 1.276 12.138 1.00 88.69 94 ASP A CA 1
ATOM 741 C C . ASP A 1 94 ? -18.251 0.390 12.128 1.00 88.69 94 ASP A C 1
ATOM 743 O O . ASP A 1 94 ? -18.108 -0.835 12.009 1.00 88.69 94 ASP A O 1
ATOM 747 N N . PRO A 1 95 ? -19.461 0.969 12.269 1.00 87.75 95 PRO A N 1
ATOM 748 C CA . PRO A 1 95 ? -20.727 0.232 12.258 1.00 87.75 95 PRO A CA 1
ATOM 749 C C . PRO A 1 95 ? -21.026 -0.490 10.939 1.00 87.75 95 PRO A C 1
ATOM 751 O O . PRO A 1 95 ? -21.729 -1.496 10.933 1.00 87.75 95 PRO A O 1
ATOM 754 N N . THR A 1 96 ? -20.496 0.004 9.821 1.00 87.88 96 THR A N 1
ATOM 755 C CA . THR A 1 96 ? -20.724 -0.571 8.487 1.00 87.88 96 THR A CA 1
ATOM 756 C C . THR A 1 96 ? -19.788 -1.746 8.192 1.00 87.88 96 THR A C 1
ATOM 758 O O . THR A 1 96 ? -19.988 -2.504 7.239 1.00 87.88 96 THR A O 1
ATOM 761 N N . CYS A 1 97 ? -18.758 -1.943 9.020 1.00 84.50 97 CYS A N 1
ATOM 762 C CA . CYS A 1 97 ? -17.707 -2.908 8.756 1.00 84.50 97 CYS A CA 1
ATOM 763 C C . CYS A 1 97 ? -18.072 -4.321 9.254 1.00 84.50 97 CYS A C 1
ATOM 765 O O . CYS A 1 97 ? -18.244 -4.545 10.453 1.00 84.50 97 CYS A O 1
ATOM 767 N N . PRO A 1 98 ? -18.068 -5.345 8.378 1.00 84.19 98 PRO A N 1
ATOM 768 C CA . PRO A 1 98 ? -18.462 -6.700 8.757 1.00 84.19 98 PRO A CA 1
ATOM 769 C C . PRO A 1 98 ? -17.337 -7.519 9.418 1.00 84.19 98 PRO A C 1
ATOM 771 O O . PRO A 1 98 ? -17.472 -8.739 9.536 1.00 84.19 98 PRO A O 1
ATOM 774 N N . CYS A 1 99 ? -16.200 -6.916 9.794 1.00 84.50 99 CYS A N 1
ATOM 775 C CA . CYS A 1 99 ? -15.087 -7.685 10.358 1.00 84.50 99 CYS A CA 1
ATOM 776 C C . CYS A 1 99 ? -15.390 -8.186 11.772 1.00 84.50 99 CYS A C 1
ATOM 778 O O . CYS A 1 99 ? -16.168 -7.592 12.516 1.00 84.50 99 CYS A O 1
ATOM 780 N N . MET A 1 100 ? -14.703 -9.260 12.163 1.00 87.12 100 MET A N 1
ATOM 781 C CA . MET A 1 100 ? -14.811 -9.847 13.501 1.00 87.12 100 MET A CA 1
ATOM 782 C C . MET A 1 100 ? -14.580 -8.809 14.612 1.00 87.12 100 MET A C 1
ATOM 784 O O . MET A 1 100 ? -15.208 -8.887 15.661 1.00 87.12 100 MET A O 1
ATOM 788 N N . VAL A 1 101 ? -13.736 -7.801 14.364 1.00 88.69 10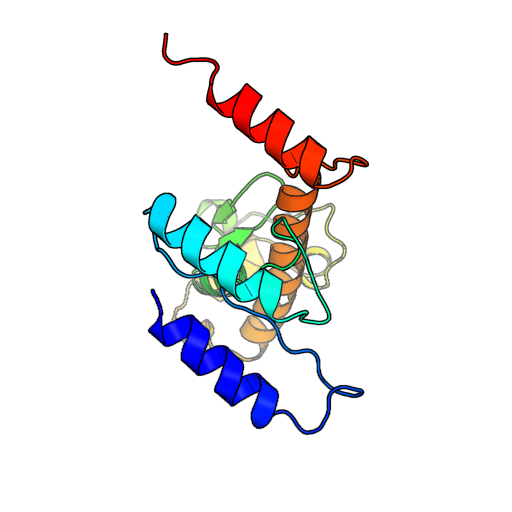1 VAL A N 1
ATOM 789 C CA . VAL A 1 101 ? -13.444 -6.763 15.355 1.00 88.69 101 VAL A CA 1
ATOM 790 C C . VAL A 1 101 ? -14.618 -5.823 15.572 1.00 88.69 101 VAL A C 1
ATOM 792 O O . VAL A 1 101 ? -15.046 -5.660 16.708 1.00 88.69 101 VAL A O 1
ATOM 795 N N . CYS A 1 102 ? -15.158 -5.247 14.496 1.00 89.44 102 CYS A N 1
ATOM 796 C CA . CYS A 1 102 ? -16.290 -4.326 14.581 1.00 89.44 102 CYS A CA 1
ATOM 797 C C . CYS A 1 102 ? -17.571 -5.016 15.060 1.00 89.44 102 CYS A C 1
ATOM 799 O O . CYS A 1 102 ? -18.408 -4.362 15.663 1.00 89.44 102 CYS A O 1
ATOM 801 N N . LYS A 1 103 ? -17.720 -6.328 14.839 1.00 90.19 103 LYS A N 1
ATOM 802 C CA . LYS A 1 103 ? -18.882 -7.083 15.330 1.00 90.19 103 LYS A CA 1
ATOM 803 C C . LYS A 1 103 ? -18.824 -7.408 16.822 1.00 90.19 103 LYS A C 1
ATOM 805 O O . LYS A 1 103 ? -19.868 -7.485 17.455 1.00 90.19 103 LYS A O 1
ATOM 810 N N . ASN A 1 104 ? -17.626 -7.623 17.371 1.00 90.25 104 ASN A N 1
ATOM 811 C CA . ASN A 1 104 ? -17.474 -8.222 18.701 1.00 90.25 104 ASN A CA 1
ATOM 812 C C . ASN A 1 104 ? -16.850 -7.292 19.749 1.00 90.25 104 ASN A C 1
ATOM 814 O O . ASN A 1 104 ? -16.874 -7.626 20.933 1.00 90.25 104 ASN A O 1
ATOM 818 N N . TYR A 1 105 ? -16.249 -6.168 19.348 1.00 91.12 105 TYR A N 1
ATOM 819 C CA . TYR A 1 105 ? -15.513 -5.297 20.262 1.00 91.12 105 TYR A CA 1
ATOM 820 C C . TYR A 1 105 ? -15.889 -3.826 20.102 1.00 91.12 105 TYR A C 1
ATOM 822 O O . TYR A 1 105 ? -16.008 -3.301 18.995 1.00 91.12 105 TYR A O 1
ATOM 830 N N . THR A 1 106 ? -15.994 -3.154 21.245 1.00 92.62 106 THR A N 1
ATOM 831 C CA . THR A 1 106 ? -16.259 -1.719 21.351 1.00 92.62 106 THR A CA 1
ATOM 832 C C . THR A 1 106 ? -14.962 -0.912 21.362 1.00 92.62 106 THR A C 1
ATOM 834 O O . THR A 1 106 ? -13.892 -1.430 21.702 1.00 92.62 106 THR A O 1
ATOM 837 N N . ARG A 1 107 ? -15.031 0.378 21.026 1.00 91.94 107 ARG A N 1
ATOM 838 C CA . ARG A 1 107 ? -13.876 1.291 21.084 1.00 91.94 107 ARG A CA 1
ATOM 839 C C . ARG A 1 107 ? -13.281 1.369 22.493 1.00 91.94 107 ARG A C 1
ATOM 841 O O . ARG A 1 107 ? -12.062 1.255 22.618 1.00 91.94 107 ARG A O 1
ATOM 848 N N . ALA A 1 108 ? -14.120 1.417 23.526 1.00 91.69 108 ALA A N 1
ATOM 849 C CA . ALA A 1 108 ? -13.746 1.328 24.940 1.00 91.69 108 ALA A CA 1
ATOM 850 C C . ALA A 1 108 ? -12.939 0.072 25.269 1.00 91.69 108 ALA A C 1
ATOM 852 O O . ALA A 1 108 ? -11.850 0.139 25.847 1.00 91.69 108 ALA A O 1
ATOM 853 N N . TYR A 1 109 ? -13.428 -1.094 24.836 1.00 90.00 109 TYR A N 1
ATOM 854 C CA . TYR A 1 109 ? -12.723 -2.354 25.047 1.0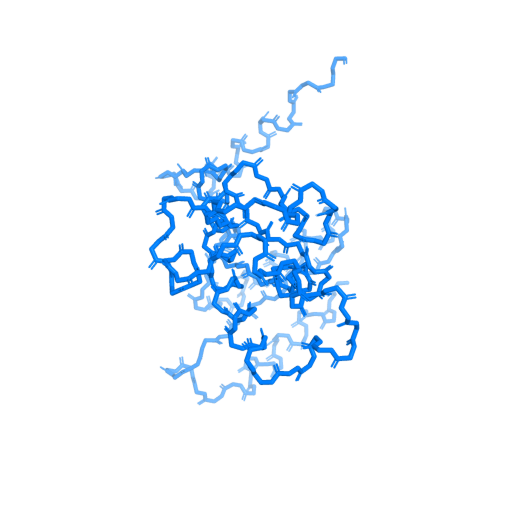0 90.00 109 TYR A CA 1
ATOM 855 C C . TYR A 1 109 ? -11.336 -2.330 24.402 1.00 90.00 109 TYR A C 1
ATOM 857 O O . TYR A 1 109 ? -10.349 -2.773 24.995 1.00 90.00 109 TYR A O 1
ATOM 865 N N . ILE A 1 110 ? -11.247 -1.807 23.180 1.00 88.62 110 ILE A N 1
ATOM 866 C CA . ILE A 1 110 ? -9.995 -1.755 22.430 1.00 88.62 110 ILE A CA 1
ATOM 867 C C . ILE A 1 110 ? -9.023 -0.756 23.068 1.00 88.62 110 ILE A C 1
ATOM 869 O O . ILE A 1 110 ? -7.855 -1.104 23.254 1.00 88.62 110 ILE A O 1
ATOM 873 N N . GLN A 1 111 ? -9.494 0.426 23.475 1.00 89.75 111 GLN A N 1
ATOM 874 C CA . GLN A 1 111 ? -8.707 1.430 24.198 1.00 89.75 111 GLN A CA 1
ATOM 875 C C . GLN A 1 111 ? -8.084 0.816 25.456 1.00 89.75 111 GLN A C 1
ATOM 877 O O . GLN A 1 111 ? -6.858 0.824 25.595 1.00 89.75 111 GLN A O 1
ATOM 882 N N . CYS A 1 112 ? -8.901 0.168 26.294 1.00 87.12 112 CYS A N 1
ATOM 883 C CA . CYS A 1 112 ? -8.465 -0.441 27.551 1.00 87.12 112 CYS A CA 1
ATOM 884 C C . CYS A 1 112 ? -7.360 -1.489 27.328 1.00 87.12 112 CYS A C 1
ATOM 886 O O . CYS A 1 112 ? -6.416 -1.633 28.112 1.00 87.12 112 CYS A O 1
ATOM 888 N N . ARG A 1 113 ? -7.434 -2.232 26.217 1.00 84.56 113 ARG A N 1
ATOM 889 C CA . ARG A 1 113 ? -6.412 -3.223 25.848 1.00 84.56 113 ARG A CA 1
ATOM 890 C C . ARG A 1 113 ? -5.151 -2.603 25.256 1.00 84.56 113 ARG A C 1
ATOM 892 O O . ARG A 1 113 ? -4.079 -3.192 25.404 1.00 84.56 113 ARG A O 1
ATOM 899 N N . MET A 1 114 ? -5.264 -1.443 24.618 1.00 78.44 114 MET A N 1
ATOM 900 C CA . MET A 1 114 ? -4.161 -0.734 23.968 1.00 78.44 114 MET A CA 1
ATOM 901 C C . MET A 1 114 ? -3.399 0.231 24.885 1.00 78.44 114 MET A C 1
ATOM 903 O O . MET A 1 114 ? -2.299 0.648 24.513 1.00 78.44 114 MET A O 1
ATOM 907 N N . ASP A 1 115 ? -3.941 0.564 26.057 1.00 73.25 115 ASP A N 1
ATOM 908 C CA . ASP A 1 115 ? -3.383 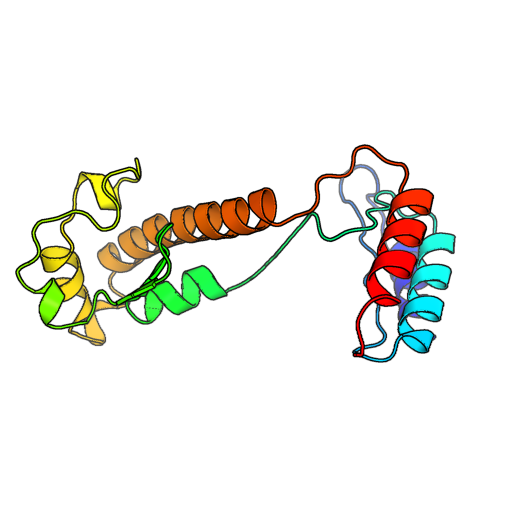1.588 26.952 1.00 73.25 115 ASP A CA 1
ATOM 909 C C . ASP A 1 115 ? -2.021 1.191 27.558 1.00 73.25 115 ASP A C 1
ATOM 911 O O . ASP A 1 115 ? -1.154 2.019 27.827 1.00 73.25 115 ASP A O 1
ATOM 915 N N . SER A 1 116 ? -1.751 -0.114 27.666 1.00 69.19 116 SER A N 1
ATOM 916 C CA . SER A 1 116 ? -0.453 -0.620 28.132 1.00 69.19 116 SER A CA 1
ATOM 917 C C . SER A 1 116 ? 0.445 -1.077 26.974 1.00 69.19 116 SER A C 1
ATOM 919 O O . SER A 1 116 ? 0.102 -2.003 26.233 1.00 69.19 116 SER A O 1
ATOM 921 N N . ARG A 1 117 ? 1.652 -0.496 26.856 1.00 61.38 117 ARG A N 1
ATOM 922 C CA . ARG A 1 117 ? 2.669 -0.911 25.859 1.00 61.38 117 ARG A CA 1
ATOM 923 C C . ARG A 1 117 ? 3.031 -2.398 25.960 1.00 61.38 117 ARG A C 1
ATOM 925 O O . ARG A 1 117 ? 3.268 -3.026 24.933 1.00 61.38 117 ARG A O 1
ATOM 932 N N . ALA A 1 118 ? 3.000 -2.975 27.163 1.00 58.69 118 ALA A N 1
ATOM 933 C CA . ALA A 1 118 ? 3.276 -4.395 27.394 1.00 58.69 118 ALA A CA 1
ATOM 934 C C . ALA A 1 118 ? 2.258 -5.337 26.715 1.00 58.69 118 ALA A C 1
ATOM 936 O O . ALA A 1 118 ? 2.609 -6.449 26.329 1.00 58.69 118 ALA A O 1
ATOM 937 N N . LYS A 1 119 ? 1.007 -4.895 26.505 1.00 65.25 119 LYS A N 1
ATOM 938 C CA . LYS A 1 119 ? -0.054 -5.720 25.895 1.00 65.25 119 LYS A CA 1
ATOM 939 C C . LYS A 1 119 ? -0.094 -5.641 24.366 1.00 65.25 119 LYS A C 1
ATOM 941 O O . LYS A 1 119 ? -0.789 -6.457 23.755 1.00 65.25 119 LYS A O 1
ATOM 946 N N . ILE A 1 120 ? 0.681 -4.741 23.742 1.00 64.56 120 ILE A N 1
ATOM 947 C CA . ILE A 1 120 ? 0.702 -4.562 22.276 1.00 64.56 120 ILE A CA 1
ATOM 948 C C . ILE A 1 120 ? 1.133 -5.840 21.543 1.00 64.56 120 ILE A C 1
ATOM 950 O O . ILE A 1 120 ? 0.590 -6.172 20.493 1.00 64.56 120 ILE A O 1
ATOM 954 N N . ASN A 1 121 ? 2.051 -6.604 22.136 1.00 66.81 121 ASN A N 1
ATOM 955 C CA . ASN A 1 121 ? 2.546 -7.854 21.560 1.00 66.81 121 ASN A CA 1
ATOM 956 C C . ASN A 1 121 ? 1.755 -9.093 22.005 1.00 66.81 121 ASN A C 1
ATOM 958 O O . ASN A 1 121 ? 2.142 -10.213 21.667 1.00 66.81 121 ASN A O 1
ATOM 962 N N . SER A 1 122 ? 0.655 -8.926 22.748 1.00 76.50 122 SER A N 1
ATOM 963 C CA . SER A 1 122 ? -0.149 -10.067 23.190 1.00 76.50 122 SER A CA 1
ATOM 964 C C . SER A 1 122 ? -0.787 -10.789 21.990 1.00 76.50 122 SER A C 1
ATOM 966 O O . SER A 1 122 ? -1.247 -10.127 21.054 1.00 76.50 122 SER A O 1
ATOM 968 N N . PRO A 1 123 ? -0.868 -12.135 21.991 1.00 73.88 123 PRO A N 1
ATOM 969 C CA . PRO A 1 123 ? -1.457 -12.893 20.885 1.00 73.88 123 PRO A CA 1
ATOM 970 C C . PRO A 1 123 ? -2.864 -12.416 20.508 1.00 73.88 123 PRO A C 1
ATOM 972 O O . PRO A 1 123 ? -3.152 -12.217 19.333 1.00 73.88 123 PRO A O 1
ATOM 975 N N . ARG A 1 124 ? -3.704 -12.134 21.514 1.00 75.69 124 ARG A N 1
ATOM 976 C CA . ARG A 1 124 ? -5.072 -11.633 21.319 1.00 75.69 124 ARG A CA 1
ATOM 977 C C . ARG A 1 124 ? -5.104 -10.273 20.623 1.00 75.69 124 ARG A C 1
ATOM 979 O O . ARG A 1 124 ? -5.907 -10.081 19.713 1.00 75.69 124 ARG A O 1
ATOM 986 N N . LEU A 1 125 ? -4.228 -9.342 21.010 1.00 76.75 125 LEU A N 1
ATOM 987 C CA . LEU A 1 125 ? -4.175 -8.039 20.353 1.00 76.75 125 LEU A CA 1
ATOM 988 C C . LEU A 1 125 ? -3.588 -8.149 18.942 1.00 76.75 125 LEU A C 1
ATOM 990 O O . LEU A 1 125 ? -4.061 -7.464 18.047 1.00 76.75 125 LEU A O 1
ATOM 994 N N . ARG A 1 126 ? -2.638 -9.057 18.693 1.00 75.81 126 ARG A N 1
ATOM 995 C CA . ARG A 1 126 ? -2.128 -9.300 17.334 1.00 75.81 126 ARG A CA 1
ATOM 996 C C . ARG A 1 126 ? -3.224 -9.780 16.383 1.00 75.81 126 ARG A C 1
ATOM 998 O O . ARG A 1 126 ? -3.305 -9.267 15.270 1.00 75.81 126 ARG A O 1
ATOM 1005 N N . THR A 1 127 ? -4.089 -10.693 16.823 1.00 79.25 127 THR A N 1
ATOM 1006 C CA . THR A 1 127 ? -5.252 -11.134 16.034 1.00 79.25 127 THR A CA 1
ATOM 1007 C C . THR A 1 127 ? -6.217 -9.977 15.774 1.00 79.25 127 THR A C 1
ATOM 1009 O O . THR A 1 127 ? -6.626 -9.762 14.634 1.00 79.25 127 THR A O 1
ATOM 1012 N N . LEU A 1 128 ? -6.516 -9.180 16.805 1.00 80.12 128 LEU A N 1
ATOM 1013 C CA . LEU A 1 128 ? -7.353 -7.983 16.686 1.00 80.12 128 LEU A CA 1
ATOM 1014 C C . LEU A 1 128 ? -6.777 -6.991 15.661 1.00 80.12 128 LEU A C 1
ATOM 1016 O O . LEU A 1 128 ? -7.468 -6.535 14.756 1.00 80.12 128 LEU A O 1
ATOM 1020 N N . MET A 1 129 ? -5.483 -6.695 15.764 1.00 77.88 129 MET A N 1
ATOM 1021 C CA . MET A 1 129 ? -4.785 -5.748 14.899 1.00 77.88 129 MET A CA 1
ATOM 1022 C C . MET A 1 129 ? -4.642 -6.260 13.466 1.00 77.88 129 MET A C 1
ATOM 1024 O O . MET A 1 129 ? -4.697 -5.464 12.536 1.00 77.88 129 MET A O 1
ATOM 1028 N N . SER A 1 130 ? -4.485 -7.570 13.270 1.00 79.38 130 SER A N 1
ATOM 1029 C CA . SER A 1 130 ? -4.482 -8.190 11.941 1.00 79.38 130 SER A CA 1
ATOM 1030 C C . SER A 1 130 ? -5.837 -8.019 11.246 1.00 79.38 130 SER A C 1
ATOM 1032 O O . SER A 1 130 ? -5.891 -7.625 10.081 1.00 79.38 130 SER A O 1
ATOM 1034 N N . ALA A 1 131 ? -6.935 -8.207 11.980 1.00 79.38 131 ALA A N 1
ATOM 1035 C CA . ALA A 1 131 ? -8.277 -8.012 11.445 1.00 79.38 131 ALA A CA 1
ATOM 1036 C C . ALA A 1 131 ? -8.607 -6.526 11.180 1.00 79.38 131 ALA A C 1
ATOM 1038 O O . ALA A 1 131 ? -9.221 -6.213 10.159 1.00 79.38 131 ALA A O 1
ATOM 1039 N N . ILE A 1 132 ? -8.148 -5.601 12.037 1.00 76.38 132 ILE A N 1
ATOM 1040 C CA . ILE A 1 132 ? -8.223 -4.149 11.771 1.00 76.38 132 ILE A CA 1
ATOM 1041 C C . ILE A 1 132 ? -7.390 -3.793 10.532 1.00 76.38 132 ILE A C 1
ATOM 1043 O O . ILE A 1 132 ? -7.850 -3.045 9.673 1.00 76.38 132 ILE A O 1
ATOM 1047 N N . HIS A 1 133 ? -6.192 -4.369 10.394 1.00 75.56 133 HIS A N 1
ATOM 1048 C CA . HIS A 1 133 ? -5.310 -4.145 9.252 1.00 75.56 133 HIS A CA 1
ATOM 1049 C C . HIS A 1 133 ? -5.972 -4.547 7.931 1.00 75.56 133 HIS A C 1
ATOM 1051 O O . HIS A 1 133 ? -6.012 -3.733 7.012 1.00 75.56 133 HIS A O 1
ATOM 1057 N N . GLN A 1 134 ? -6.518 -5.761 7.832 1.00 73.94 134 GLN A N 1
ATOM 1058 C CA . GLN A 1 134 ? -7.144 -6.237 6.595 1.00 73.94 134 GLN A CA 1
ATOM 1059 C C . GLN A 1 134 ? -8.241 -5.277 6.102 1.00 73.94 134 GLN A C 1
ATOM 1061 O O . GLN A 1 134 ? -8.398 -5.062 4.901 1.00 73.94 134 GLN A O 1
ATOM 1066 N N . LYS A 1 135 ? -8.966 -4.645 7.032 1.00 71.50 135 LYS A N 1
ATOM 1067 C CA . LYS A 1 135 ? -9.974 -3.628 6.719 1.00 71.50 135 LYS A CA 1
ATOM 1068 C C . LYS A 1 135 ? -9.388 -2.261 6.410 1.00 71.50 135 LYS A C 1
ATOM 1070 O O . LYS A 1 135 ? -9.832 -1.649 5.447 1.00 71.50 135 LYS A O 1
ATOM 1075 N N . GLY A 1 136 ? -8.359 -1.822 7.130 1.00 67.88 136 GLY A N 1
ATOM 1076 C CA . GLY A 1 136 ? -7.630 -0.605 6.778 1.00 67.88 136 GLY A CA 1
ATOM 1077 C C . GLY A 1 136 ? -7.062 -0.671 5.359 1.00 67.88 136 GLY A C 1
ATOM 1078 O O . GLY A 1 136 ? -7.158 0.294 4.613 1.00 67.88 136 GLY A O 1
ATOM 1079 N N . TYR A 1 137 ? -6.576 -1.842 4.945 1.00 68.25 137 TYR A N 1
ATOM 1080 C CA . TYR A 1 137 ? -6.123 -2.081 3.578 1.00 68.25 137 TYR A CA 1
ATOM 1081 C C . TYR A 1 137 ? -7.273 -1.975 2.561 1.00 68.25 137 TYR A C 1
ATOM 1083 O O . TYR A 1 137 ? -7.117 -1.348 1.515 1.00 68.25 137 TYR A O 1
ATOM 1091 N N . ALA A 1 138 ? -8.454 -2.518 2.878 1.00 68.88 138 ALA A N 1
ATOM 1092 C CA . ALA A 1 138 ? -9.646 -2.373 2.040 1.00 68.88 138 ALA A CA 1
ATOM 1093 C C . ALA A 1 138 ? -10.123 -0.911 1.937 1.00 68.88 138 ALA A C 1
ATOM 1095 O O . ALA A 1 138 ? -10.442 -0.457 0.841 1.00 68.88 138 ALA A O 1
ATOM 1096 N N . ALA A 1 139 ? -10.111 -0.158 3.040 1.00 64.94 139 ALA A N 1
ATOM 1097 C CA . ALA A 1 139 ? -10.464 1.262 3.061 1.00 64.94 139 ALA A CA 1
ATOM 1098 C C . ALA A 1 139 ? -9.475 2.111 2.244 1.00 64.94 139 ALA A C 1
ATOM 1100 O O . ALA A 1 139 ? -9.895 2.953 1.449 1.00 64.94 139 ALA A O 1
ATOM 1101 N N . SER A 1 140 ? -8.168 1.845 2.369 1.00 64.69 140 SER A N 1
ATOM 1102 C CA . SER A 1 140 ? -7.136 2.480 1.541 1.00 64.69 140 SER A CA 1
ATOM 1103 C C . SER A 1 140 ? -7.311 2.147 0.056 1.00 64.69 140 SER A C 1
ATOM 1105 O O . SER A 1 140 ? -7.246 3.048 -0.776 1.00 64.69 140 SER A O 1
ATOM 1107 N N . ARG A 1 141 ? -7.607 0.885 -0.291 1.00 64.31 141 ARG A N 1
ATOM 1108 C CA . ARG A 1 141 ? -7.915 0.497 -1.679 1.00 64.31 141 ARG A CA 1
ATOM 1109 C C . ARG A 1 141 ? -9.183 1.160 -2.207 1.00 64.31 141 ARG A C 1
ATOM 1111 O O . ARG A 1 141 ? -9.202 1.536 -3.370 1.00 64.31 141 ARG A O 1
ATOM 1118 N N . SER A 1 142 ? -10.219 1.320 -1.383 1.00 60.69 142 SER A N 1
ATOM 1119 C CA . SER A 1 142 ? -11.441 2.020 -1.788 1.00 60.69 142 SER A CA 1
ATOM 1120 C C . SER A 1 142 ? -11.157 3.488 -2.082 1.00 60.69 142 SER A C 1
ATOM 1122 O O . SER A 1 142 ? -11.584 3.973 -3.117 1.00 60.69 142 SER A O 1
ATOM 1124 N N . HIS A 1 143 ? -10.378 4.175 -1.242 1.00 60.91 143 HIS A N 1
ATOM 1125 C CA . HIS A 1 143 ? -9.953 5.553 -1.513 1.00 60.91 143 HIS A CA 1
ATOM 1126 C C . HIS A 1 143 ? -9.184 5.671 -2.829 1.00 60.91 143 HIS A C 1
ATOM 1128 O O . HIS A 1 143 ? -9.448 6.577 -3.613 1.00 60.91 143 HIS A O 1
ATOM 1134 N N . ILE A 1 144 ? -8.269 4.735 -3.099 1.00 62.50 144 ILE A N 1
ATOM 1135 C CA . ILE A 1 144 ? -7.569 4.669 -4.384 1.00 62.50 144 ILE A CA 1
ATOM 1136 C C . ILE A 1 144 ? -8.570 4.439 -5.519 1.00 62.50 144 ILE A C 1
ATOM 1138 O O . ILE A 1 144 ? -8.530 5.156 -6.503 1.00 62.50 144 ILE A O 1
ATOM 1142 N N . ALA A 1 145 ? -9.499 3.493 -5.393 1.00 58.16 145 ALA A N 1
ATOM 1143 C CA . ALA A 1 145 ? -10.461 3.178 -6.446 1.00 58.16 145 ALA A CA 1
ATOM 1144 C C . ALA A 1 145 ? -11.478 4.301 -6.718 1.00 58.16 145 ALA A C 1
ATOM 1146 O O . ALA A 1 145 ? -11.972 4.392 -7.840 1.00 58.16 145 ALA A O 1
ATOM 1147 N N . THR A 1 146 ? -11.817 5.114 -5.716 1.00 57.84 146 THR A N 1
ATOM 1148 C CA . THR A 1 146 ? -12.743 6.248 -5.854 1.00 57.84 146 THR A CA 1
ATOM 1149 C C . THR A 1 146 ? -12.038 7.493 -6.393 1.00 57.84 146 THR A C 1
ATOM 1151 O O . THR A 1 146 ? -12.642 8.244 -7.149 1.00 57.84 146 THR A O 1
ATOM 1154 N N . ASN A 1 147 ? -10.762 7.695 -6.043 1.00 52.41 147 ASN A N 1
ATOM 1155 C CA . ASN A 1 147 ? -9.974 8.858 -6.472 1.00 52.41 147 ASN A CA 1
ATOM 1156 C C . ASN A 1 147 ? -9.110 8.594 -7.714 1.00 52.41 147 ASN A C 1
ATOM 1158 O O . ASN A 1 147 ? -8.586 9.532 -8.311 1.00 52.41 147 ASN A O 1
ATOM 1162 N N . ALA A 1 148 ? -8.932 7.334 -8.111 1.00 53.81 148 ALA A N 1
ATOM 1163 C CA . ALA A 1 148 ? -8.315 6.990 -9.380 1.00 53.81 148 ALA A CA 1
ATOM 1164 C C . ALA A 1 148 ? -9.277 7.370 -10.504 1.00 53.81 148 ALA A C 1
ATOM 1166 O O . ALA A 1 148 ? -10.421 6.912 -10.544 1.00 53.81 148 ALA A O 1
ATOM 1167 N N . ILE A 1 149 ? -8.791 8.173 -11.448 1.00 51.53 149 ILE A N 1
ATOM 1168 C CA . ILE A 1 149 ? -9.490 8.396 -12.709 1.00 51.53 149 ILE A CA 1
ATOM 1169 C C . ILE A 1 149 ? -9.499 7.052 -13.443 1.00 51.53 149 ILE A C 1
ATOM 1171 O O . ILE A 1 149 ? -8.492 6.630 -14.006 1.00 51.53 149 ILE A O 1
ATOM 1175 N N . LYS A 1 150 ? -10.632 6.349 -13.395 1.00 49.34 150 LYS A N 1
ATOM 1176 C CA . LYS A 1 150 ? -10.849 5.130 -14.176 1.00 49.34 150 LYS A CA 1
ATOM 1177 C C . LYS A 1 150 ? -11.109 5.543 -15.617 1.00 49.34 150 LYS A C 1
ATOM 1179 O O . LYS A 1 150 ? -12.224 5.921 -15.963 1.00 49.34 150 LYS A O 1
ATOM 1184 N N . THR A 1 151 ? -10.077 5.521 -16.447 1.00 47.41 151 THR A N 1
ATOM 1185 C CA . THR A 1 151 ? -10.214 5.768 -17.880 1.00 47.41 151 THR A CA 1
ATOM 1186 C C . THR A 1 151 ? -10.446 4.441 -18.605 1.00 47.41 151 THR A C 1
ATOM 1188 O O . THR A 1 151 ? -9.706 3.482 -18.420 1.00 47.41 151 THR A O 1
ATOM 1191 N N . ASN A 1 152 ? -11.465 4.385 -19.466 1.00 44.78 152 ASN A N 1
ATOM 1192 C CA . ASN A 1 152 ? -11.641 3.302 -20.451 1.00 44.78 152 ASN A CA 1
ATOM 1193 C C . ASN A 1 152 ? -10.854 3.577 -21.749 1.00 44.78 152 ASN A C 1
ATOM 1195 O O . ASN A 1 152 ? -11.115 2.968 -22.784 1.00 44.78 152 ASN A O 1
ATOM 1199 N N . PHE A 1 153 ? -9.922 4.531 -21.712 1.00 44.12 153 PHE A N 1
ATOM 1200 C CA . PHE A 1 153 ? -9.183 4.993 -22.878 1.00 44.12 153 PHE A CA 1
ATOM 1201 C C . PHE A 1 153 ? -7.841 4.264 -23.020 1.00 44.12 153 PHE A C 1
ATOM 1203 O O . PHE A 1 153 ? -7.210 3.938 -22.009 1.00 44.12 153 PHE A O 1
ATOM 1210 N N . PRO A 1 154 ? -7.350 4.064 -24.256 1.00 48.81 154 PRO A N 1
ATOM 1211 C CA . PRO A 1 154 ? -5.982 3.634 -24.504 1.00 48.81 154 PRO A CA 1
ATOM 1212 C C . PRO A 1 154 ? -4.975 4.531 -23.774 1.00 48.81 154 PRO A C 1
ATOM 1214 O O . PRO A 1 154 ? -5.131 5.749 -23.675 1.00 48.81 154 PRO A O 1
ATOM 1217 N N . MET A 1 155 ? -3.893 3.937 -23.278 1.00 53.31 155 MET A N 1
ATOM 1218 C CA . MET A 1 155 ? -2.908 4.639 -22.446 1.00 53.31 155 MET A CA 1
ATOM 1219 C C . MET A 1 155 ? -2.230 5.834 -23.127 1.00 53.31 155 MET A C 1
ATOM 1221 O O . MET A 1 155 ? -1.867 6.800 -22.459 1.00 53.31 155 MET A O 1
ATOM 1225 N N . THR A 1 156 ? -2.093 5.812 -24.451 1.00 51.00 156 THR A N 1
ATOM 1226 C CA . THR A 1 156 ? -1.609 6.954 -25.245 1.00 51.00 156 THR A CA 1
ATOM 1227 C C . THR A 1 156 ? -2.491 8.189 -25.083 1.00 51.00 156 THR A C 1
ATOM 1229 O O . THR A 1 156 ? -1.993 9.312 -25.039 1.00 51.00 156 THR A O 1
ATOM 1232 N N . GLU A 1 157 ? -3.794 7.978 -24.940 1.00 57.25 157 GLU A N 1
ATOM 1233 C CA . GLU A 1 157 ? -4.798 9.022 -24.778 1.00 57.25 157 GLU A CA 1
ATOM 1234 C C . GLU A 1 157 ? -4.824 9.528 -23.331 1.00 57.25 157 GLU A C 1
ATOM 1236 O O . GLU A 1 157 ? -4.825 10.734 -23.100 1.00 57.25 157 GLU A O 1
ATOM 1241 N N . CYS A 1 158 ? -4.668 8.631 -22.352 1.00 51.75 158 CYS A N 1
ATOM 1242 C CA . CYS A 1 158 ? -4.502 9.006 -20.943 1.00 51.75 158 CYS A CA 1
ATOM 1243 C C . CYS A 1 158 ? -3.250 9.870 -20.709 1.00 51.75 158 CYS A C 1
ATOM 1245 O O . CYS A 1 158 ? -3.304 10.841 -19.960 1.00 51.75 158 CYS A O 1
ATOM 1247 N N . ILE A 1 159 ? -2.127 9.553 -21.368 1.00 53.47 159 ILE A N 1
ATOM 1248 C CA . ILE A 1 159 ? -0.887 10.349 -21.301 1.00 53.47 159 ILE A CA 1
ATOM 1249 C C . ILE A 1 159 ? -1.087 11.731 -21.930 1.00 53.47 159 ILE A C 1
ATOM 1251 O O . ILE A 1 159 ? -0.559 12.716 -21.413 1.00 53.47 159 ILE A O 1
ATOM 1255 N N . LYS A 1 160 ? -1.833 11.813 -23.037 1.00 61.41 160 LYS A N 1
ATOM 1256 C CA . LYS A 1 160 ? -2.158 13.082 -23.695 1.00 61.41 160 LYS A CA 1
ATOM 1257 C C . LYS A 1 160 ? -3.023 13.961 -22.786 1.00 61.41 160 LYS A C 1
ATOM 1259 O O . LYS A 1 160 ? -2.629 15.085 -22.499 1.00 61.41 160 LYS A O 1
ATOM 1264 N N . ILE A 1 161 ? -4.099 13.400 -22.234 1.00 62.22 161 ILE A N 1
ATOM 1265 C CA . ILE A 1 161 ? -5.005 14.084 -21.299 1.00 62.22 161 ILE A CA 1
ATOM 1266 C C . ILE A 1 161 ? -4.263 14.517 -20.028 1.00 62.22 161 ILE A C 1
ATOM 1268 O O . ILE A 1 161 ? -4.405 15.651 -19.589 1.00 62.22 161 ILE A O 1
ATOM 1272 N N . ALA A 1 162 ? -3.423 13.659 -19.441 1.00 54.38 162 ALA A N 1
ATOM 1273 C CA . ALA A 1 162 ? -2.647 14.014 -18.252 1.00 54.38 162 ALA A CA 1
ATOM 1274 C C . ALA A 1 162 ? -1.659 15.162 -18.519 1.00 54.38 162 ALA A C 1
ATOM 1276 O O . ALA A 1 162 ? -1.482 16.030 -17.668 1.00 54.38 162 ALA A O 1
ATOM 1277 N N . LYS A 1 163 ? -1.033 15.195 -19.704 1.00 58.75 163 LYS A N 1
ATOM 1278 C CA . LYS A 1 163 ? -0.167 16.306 -20.125 1.00 58.75 163 LYS A CA 1
ATOM 1279 C C . LYS A 1 163 ? -0.952 17.598 -20.351 1.00 58.75 163 LYS A C 1
ATOM 1281 O O . LYS A 1 163 ? -0.462 18.651 -19.966 1.00 58.75 163 LYS A O 1
ATOM 1286 N N . GLU A 1 164 ? -2.147 17.517 -20.931 1.00 64.12 164 GLU A N 1
ATOM 1287 C CA . GLU A 1 164 ? -3.047 18.662 -21.126 1.00 64.12 164 GLU A CA 1
ATOM 1288 C C . GLU A 1 164 ? -3.553 19.218 -19.781 1.00 64.12 164 GLU A C 1
ATOM 1290 O O . GLU A 1 164 ? -3.522 20.425 -19.563 1.00 64.12 164 GLU A O 1
ATOM 1295 N N . LEU A 1 165 ? -3.916 18.348 -18.832 1.00 56.25 165 LEU A N 1
ATOM 1296 C CA . LEU A 1 165 ? -4.348 18.732 -17.482 1.00 56.25 165 LEU A CA 1
ATOM 1297 C C . LEU A 1 165 ? -3.222 19.357 -16.644 1.00 56.25 165 LEU A C 1
ATOM 1299 O O . LEU A 1 165 ? -3.478 20.260 -15.855 1.00 56.25 165 LEU A O 1
ATOM 1303 N N . LEU A 1 166 ? -1.974 18.910 -16.818 1.00 53.84 166 LEU A N 1
ATOM 1304 C CA . LEU A 1 166 ? -0.802 19.476 -16.133 1.00 53.84 166 LEU A CA 1
ATOM 1305 C C . LEU A 1 166 ? -0.338 20.823 -16.717 1.00 53.84 166 LEU A C 1
ATOM 1307 O O . LEU A 1 166 ? 0.507 21.477 -16.110 1.00 53.84 166 LEU A O 1
ATOM 1311 N N . GLN A 1 167 ? -0.865 21.244 -17.873 1.00 49.50 167 GLN A N 1
ATOM 1312 C CA . GLN A 1 167 ? -0.576 22.548 -18.484 1.00 49.50 167 GLN A CA 1
ATOM 1313 C C . GLN A 1 167 ? -1.608 23.632 -18.139 1.00 49.50 167 GLN A C 1
ATOM 1315 O O . GLN A 1 167 ? -1.463 24.767 -18.592 1.00 49.50 167 GLN A O 1
ATOM 1320 N N . VAL A 1 168 ? -2.616 23.332 -17.314 1.00 45.06 168 VAL A N 1
ATOM 1321 C CA . VAL A 1 168 ? -3.620 24.316 -16.895 1.00 45.06 168 VAL A CA 1
ATOM 1322 C C . VAL A 1 168 ? -3.512 24.584 -15.394 1.00 45.06 168 VAL A C 1
ATOM 1324 O O . VAL A 1 168 ? -3.656 23.688 -14.569 1.00 45.06 168 VAL A O 1
ATOM 1327 N N . SER A 1 169 ? -3.328 25.870 -15.080 1.00 33.03 169 SER A N 1
ATOM 1328 C CA . SER A 1 169 ? -3.367 26.501 -13.755 1.00 33.03 169 SER A CA 1
ATOM 1329 C C . SER A 1 169 ? -2.042 26.590 -12.981 1.00 33.03 169 SER A C 1
ATOM 1331 O O . SER A 1 169 ? -1.926 26.125 -11.850 1.00 33.03 169 SER A O 1
ATOM 1333 N N . ILE A 1 170 ? -1.078 27.323 -13.546 1.00 32.78 170 ILE A N 1
ATOM 1334 C CA . ILE A 1 170 ? -0.417 28.370 -12.753 1.00 32.78 170 ILE A CA 1
ATOM 1335 C C . ILE A 1 170 ? -1.082 29.681 -13.179 1.00 32.78 170 ILE A C 1
ATOM 1337 O O . ILE A 1 170 ? -0.785 30.208 -14.251 1.00 32.78 170 ILE A O 1
ATOM 1341 N N . ALA A 1 171 ? -2.048 30.121 -12.378 1.00 33.06 171 ALA A N 1
ATOM 1342 C CA . ALA A 1 171 ? -2.480 31.510 -12.302 1.00 33.06 171 ALA A CA 1
ATOM 1343 C C . ALA A 1 171 ? -1.893 32.088 -11.012 1.00 33.06 171 ALA A C 1
ATOM 1345 O O . ALA A 1 171 ? -1.865 31.328 -10.013 1.00 33.06 171 ALA A O 1
#

pLDDT: mean 76.93, std 15.55, range [32.78, 96.06]

Sequence (171 aa):
MYRTLRWIDRCIAAHKRPHDQNLFGIVQGGLDPILRDICAKGLVEHNLPERALGADMYDCVYPTRTTRFGTALIPEGVLKLKHKAMADDTHPIDPTCPCMVCKNYTRAYIQCRMDSRAKINSPRLRTLMSAIHQKGYAASRSHIATNAIKTNFPMTECIKIAKELLQVSIA

Foldseek 3Di:
DCVLLVVVVVVVVPDPCVPPDFDDRDQDDPPHPVSSVVRLVSVVVVPGVDDDDDCPDDDDCVLLVCVLQQWFQDLVGIDRLQDPVQLPFQAFPYCVDPFPRNVPDGSNRSNVQNNDPVSSPPPVNVVNSVRSSVVNVVSVVVVCVVPDPDDPDDVVVVVVVVVVVVPDDPD

InterPro domains:
  IPR002616 tRNA-guanine(15) transglycosylase-like [PF01702] (52-113)
  IPR002616 tRNA-guanine(15) transglycosylase-like [TIGR00449] (53-119)
  IPR029063 S-adenosyl-L-methionine-dependent methyltransferase superfamily [SSF53335] (105-163)
  IPR036511 Queuine tRNA-ribosyltransferase-like [G3DSA:3.20.20.105] (1-52)
  IPR036511 Queuine tRNA-ribosyltransferase-like [G3DSA:3.20.20.105] (53-148)
  IPR036511 Queuine tRNA-ribosyltransferase-like [SSF51713] (1-111)

Radius of gyration: 22.2 Å; chains: 1; bounding box: 43×52×53 Å

Organism: Phaseolus vulgaris (NCBI:txid3885)

Secondary structure (DSSP, 8-state):
-HHHHHHHHHHHHH---TTT---------TT-HHHHHHHHHHHHTT--S----S------SHHHHHHHTTEEEETTEEEETTSGGGTT--S-S-TT--SHHHHH--HHHHHHHHS-GGGTT-HHHHHHHHHHHHHHHHHHHHHHHHHS----S-HHHHHHHHHHHTTS---